Protein AF-A0A3D5BTL9-F1 (afdb_monomer)

Structure (mmCIF, N/CA/C/O backbone):
data_AF-A0A3D5BTL9-F1
#
_entry.id   AF-A0A3D5BTL9-F1
#
loop_
_atom_site.group_PDB
_atom_site.id
_atom_site.type_symbol
_atom_site.label_atom_id
_atom_site.label_alt_id
_atom_site.label_comp_id
_atom_site.label_asym_id
_atom_site.label_entity_id
_atom_site.label_seq_id
_atom_site.pdbx_PDB_ins_code
_atom_site.Cartn_x
_atom_site.Cartn_y
_atom_site.Cartn_z
_atom_site.occupancy
_atom_site.B_iso_or_equiv
_atom_site.auth_seq_id
_atom_site.auth_comp_id
_atom_site.auth_asym_id
_atom_site.auth_atom_id
_atom_site.pdbx_PDB_model_num
ATOM 1 N N . MET A 1 1 ? 41.699 -13.906 -38.057 1.00 59.41 1 MET A N 1
ATOM 2 C CA . MET A 1 1 ? 40.336 -14.009 -37.482 1.00 59.41 1 MET A CA 1
ATOM 3 C C . MET A 1 1 ? 39.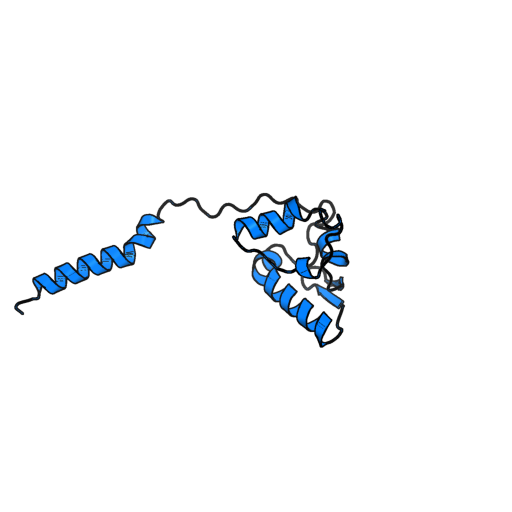320 -13.905 -38.616 1.00 59.41 1 MET A C 1
ATOM 5 O O . MET A 1 1 ? 39.001 -12.797 -39.023 1.00 59.41 1 MET A O 1
ATOM 9 N N . TYR A 1 2 ? 38.887 -15.038 -39.177 1.00 62.41 2 TYR A N 1
ATOM 10 C CA . TYR A 1 2 ? 38.127 -15.103 -40.439 1.00 62.41 2 TYR A CA 1
ATOM 11 C C . TYR A 1 2 ? 36.646 -14.688 -40.296 1.00 62.41 2 TYR A C 1
ATOM 13 O O . TYR A 1 2 ? 36.051 -14.196 -41.247 1.00 62.41 2 TYR A O 1
ATOM 21 N N . ASP A 1 3 ? 36.083 -14.748 -39.085 1.00 77.88 3 ASP A N 1
ATOM 22 C CA . ASP A 1 3 ? 34.679 -14.382 -38.829 1.00 77.88 3 ASP A CA 1
ATOM 23 C C . ASP A 1 3 ? 34.507 -13.111 -37.990 1.00 77.88 3 ASP A C 1
ATOM 25 O O . ASP A 1 3 ? 33.402 -12.805 -37.547 1.00 77.88 3 ASP A O 1
ATOM 29 N N . LYS A 1 4 ? 35.579 -12.326 -37.799 1.00 82.94 4 LYS A N 1
ATOM 30 C CA . LYS A 1 4 ? 35.546 -11.086 -37.001 1.00 82.94 4 LYS A CA 1
ATOM 31 C C . LYS A 1 4 ? 34.402 -10.163 -37.429 1.00 82.94 4 LYS A C 1
ATOM 33 O O . LYS A 1 4 ? 33.703 -9.638 -36.573 1.00 82.94 4 LYS A O 1
ATOM 38 N N . ASN A 1 5 ? 34.183 -10.021 -38.736 1.00 83.62 5 ASN A N 1
ATOM 39 C CA . ASN A 1 5 ? 33.129 -9.166 -39.281 1.00 83.62 5 ASN A CA 1
ATOM 40 C C . ASN A 1 5 ? 31.727 -9.733 -39.012 1.00 83.62 5 ASN A C 1
ATOM 42 O O . ASN A 1 5 ? 30.848 -8.981 -38.616 1.00 83.62 5 ASN A O 1
ATOM 46 N N . LYS A 1 6 ? 31.528 -11.054 -39.136 1.00 87.44 6 LYS A N 1
ATOM 47 C CA . LYS A 1 6 ? 30.239 -11.704 -38.835 1.00 87.44 6 LYS A CA 1
ATOM 48 C C . LYS A 1 6 ? 29.890 -11.603 -37.349 1.00 87.44 6 LYS A C 1
ATOM 50 O O . LYS A 1 6 ? 28.746 -11.325 -37.005 1.00 87.44 6 LYS A O 1
ATOM 55 N N . ILE A 1 7 ? 30.890 -11.778 -36.483 1.00 88.69 7 ILE A N 1
ATOM 56 C CA . ILE A 1 7 ? 30.744 -11.630 -35.031 1.00 88.69 7 ILE A CA 1
ATOM 57 C C . ILE A 1 7 ? 30.388 -10.181 -34.686 1.00 88.69 7 ILE A C 1
ATOM 59 O O . ILE A 1 7 ? 29.453 -9.955 -33.925 1.00 88.69 7 ILE A O 1
ATOM 63 N N . LEU A 1 8 ? 31.077 -9.199 -35.281 1.00 91.94 8 LEU A N 1
ATOM 64 C CA . LEU A 1 8 ? 30.790 -7.781 -35.045 1.00 91.94 8 LEU A CA 1
ATOM 65 C C . LEU A 1 8 ? 29.362 -7.408 -35.468 1.00 91.94 8 LEU A C 1
ATOM 67 O O . LEU A 1 8 ? 28.662 -6.724 -34.727 1.00 91.94 8 LEU A O 1
ATOM 71 N N . THR A 1 9 ? 28.918 -7.881 -36.637 1.00 92.00 9 THR A N 1
ATOM 72 C CA . THR A 1 9 ? 27.561 -7.631 -37.136 1.00 92.00 9 THR A CA 1
ATOM 73 C C . THR A 1 9 ? 26.507 -8.267 -36.233 1.00 92.00 9 THR A C 1
ATOM 75 O O . THR A 1 9 ? 25.548 -7.596 -35.860 1.00 92.00 9 THR A O 1
ATOM 78 N N . GLY A 1 10 ? 26.693 -9.527 -35.827 1.00 93.19 10 GLY A N 1
ATOM 79 C CA . GLY A 1 10 ? 25.770 -10.201 -34.910 1.00 93.19 10 GLY A CA 1
ATOM 80 C C . GLY A 1 10 ? 25.682 -9.509 -33.549 1.00 93.19 10 GLY A C 1
ATOM 81 O O . GLY A 1 10 ? 24.588 -9.330 -33.018 1.00 93.19 10 GLY A O 1
ATOM 82 N N . LEU A 1 11 ? 26.817 -9.048 -33.017 1.00 94.56 11 LEU A N 1
ATOM 83 C CA . LEU A 1 11 ? 26.873 -8.334 -31.744 1.00 94.56 11 LEU A CA 1
ATOM 84 C C . LEU A 1 11 ? 26.161 -6.976 -31.817 1.00 94.56 11 LEU A C 1
ATOM 86 O O . LEU A 1 11 ? 25.413 -6.628 -30.908 1.00 94.56 11 LEU A O 1
ATOM 90 N N . ALA A 1 12 ? 26.337 -6.236 -32.914 1.00 94.81 12 ALA A N 1
ATOM 91 C CA . ALA A 1 12 ? 25.630 -4.977 -33.134 1.00 94.81 12 ALA A CA 1
ATOM 92 C C . ALA A 1 12 ? 24.106 -5.185 -33.185 1.00 94.81 12 ALA A C 1
ATOM 94 O O . ALA A 1 12 ? 23.365 -4.472 -32.512 1.00 94.81 12 ALA A O 1
ATOM 95 N N . VAL A 1 13 ? 23.640 -6.202 -33.919 1.00 95.31 13 VAL A N 1
ATOM 96 C CA . VAL A 1 13 ? 22.212 -6.554 -33.992 1.00 95.31 13 VAL A CA 1
ATOM 97 C C . VAL A 1 13 ? 21.677 -6.945 -32.613 1.00 95.31 13 VAL A C 1
ATOM 99 O O . VAL A 1 13 ? 20.635 -6.444 -32.199 1.00 95.31 13 VAL A O 1
ATOM 102 N N . PHE A 1 14 ? 22.405 -7.781 -31.871 1.00 94.81 14 PHE A N 1
ATOM 103 C CA . PHE A 1 14 ? 22.020 -8.194 -30.523 1.00 94.81 14 PHE A CA 1
ATOM 104 C C . PHE A 1 14 ? 21.868 -7.002 -29.570 1.00 94.81 14 PHE A C 1
ATOM 106 O O . PHE A 1 14 ? 20.852 -6.895 -28.889 1.00 94.81 14 PHE A O 1
ATOM 113 N N . VAL A 1 15 ? 22.831 -6.073 -29.555 1.00 95.69 15 VAL A N 1
ATOM 114 C CA . VAL A 1 15 ? 22.770 -4.875 -28.702 1.00 95.69 15 VAL A CA 1
ATOM 115 C C . VAL A 1 15 ? 21.580 -3.993 -29.074 1.00 95.69 15 VAL A C 1
ATOM 117 O O . VAL A 1 15 ? 20.876 -3.514 -28.186 1.00 95.69 15 VAL A O 1
ATOM 120 N N . VAL A 1 16 ? 21.307 -3.805 -30.368 1.00 94.19 16 VAL A N 1
ATOM 121 C CA . VAL A 1 16 ? 20.146 -3.026 -30.82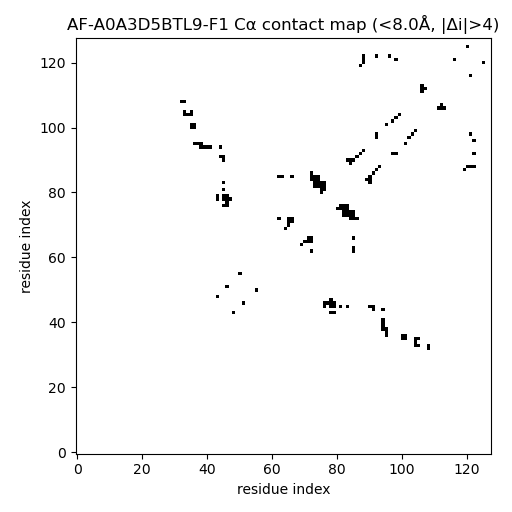1 1.00 94.19 16 VAL A CA 1
ATOM 122 C C . VAL A 1 16 ? 18.842 -3.676 -30.359 1.00 94.19 16 VAL A C 1
ATOM 124 O O . VAL A 1 16 ? 18.011 -2.994 -29.772 1.00 94.19 16 VAL A O 1
ATOM 127 N N . PHE A 1 17 ? 18.671 -4.987 -30.540 1.00 94.25 17 PHE A N 1
ATOM 128 C CA . PHE A 1 17 ? 17.458 -5.685 -30.097 1.00 94.25 17 PHE A CA 1
ATOM 129 C C . PHE A 1 17 ? 17.302 -5.701 -28.575 1.00 94.25 17 PHE A C 1
ATOM 131 O O . PHE A 1 17 ? 16.205 -5.480 -28.069 1.00 94.25 17 PHE A O 1
ATOM 138 N N . MET A 1 18 ? 18.389 -5.929 -27.839 1.00 94.62 18 MET A N 1
ATOM 139 C CA . MET A 1 18 ? 18.368 -5.966 -26.378 1.00 94.62 18 MET A CA 1
ATOM 140 C C . MET A 1 18 ? 18.078 -4.587 -25.779 1.00 94.62 18 MET A C 1
ATOM 142 O O . MET A 1 18 ? 17.403 -4.485 -24.756 1.00 94.62 18 MET A O 1
ATOM 146 N N . THR A 1 19 ? 18.566 -3.520 -26.416 1.00 91.88 19 THR A N 1
ATOM 147 C CA . THR A 1 19 ? 18.298 -2.155 -25.957 1.00 91.88 19 THR A CA 1
ATOM 148 C C . THR A 1 19 ? 16.971 -1.612 -26.482 1.00 91.88 19 THR A C 1
ATOM 150 O O . THR A 1 19 ? 16.399 -0.756 -25.818 1.00 91.88 19 THR A O 1
ATOM 153 N N . TYR A 1 20 ? 16.416 -2.137 -27.582 1.00 91.50 20 TYR A N 1
ATOM 154 C CA . TYR A 1 20 ? 15.184 -1.654 -28.224 1.00 91.50 20 TYR A CA 1
ATOM 155 C C . TYR A 1 20 ? 14.027 -1.322 -27.263 1.00 91.50 20 TYR A C 1
ATOM 157 O O . TYR A 1 20 ? 13.462 -0.240 -27.422 1.00 91.50 20 TYR A O 1
ATOM 165 N N . PRO A 1 21 ? 13.691 -2.139 -26.238 1.00 86.00 21 PRO A N 1
ATOM 166 C CA . PRO A 1 21 ? 12.619 -1.803 -25.298 1.00 86.00 21 PRO A CA 1
ATOM 167 C C . PRO A 1 21 ? 12.842 -0.475 -24.567 1.00 86.00 21 PRO A C 1
ATOM 169 O O . PRO A 1 21 ? 11.886 0.255 -24.328 1.00 86.00 21 PRO A O 1
ATOM 172 N N . PHE A 1 22 ? 14.094 -0.131 -24.252 1.00 85.56 22 PHE A N 1
ATOM 173 C CA . PHE A 1 22 ? 14.436 1.134 -23.605 1.00 85.56 22 PHE A CA 1
ATOM 174 C C . PHE A 1 22 ? 14.236 2.312 -24.556 1.00 85.56 22 PHE A C 1
ATOM 176 O O . PHE A 1 22 ? 13.655 3.308 -24.153 1.00 85.56 22 PHE A O 1
ATOM 183 N N . TRP A 1 23 ? 14.644 2.185 -25.823 1.00 85.25 23 TRP A N 1
ATOM 184 C CA . TRP A 1 23 ? 14.471 3.243 -26.828 1.00 85.25 23 TRP A CA 1
ATOM 185 C C . TRP A 1 23 ? 13.007 3.414 -27.232 1.00 85.25 23 TRP A C 1
ATOM 187 O O . TRP A 1 23 ? 12.555 4.533 -27.439 1.00 85.25 23 TRP A O 1
ATOM 197 N N . ASN A 1 24 ? 12.257 2.313 -27.305 1.00 82.19 24 ASN A N 1
ATOM 198 C CA . ASN A 1 24 ? 10.831 2.315 -27.616 1.00 82.19 24 ASN A CA 1
ATOM 199 C C . ASN A 1 24 ? 9.997 2.987 -26.509 1.00 82.19 24 ASN A C 1
ATOM 201 O O . ASN A 1 24 ? 8.981 3.606 -26.806 1.00 82.19 24 ASN A O 1
ATOM 205 N N . ASN A 1 25 ? 10.452 2.920 -25.252 1.00 76.56 25 ASN A N 1
ATOM 206 C CA . ASN A 1 25 ? 9.812 3.597 -24.120 1.00 76.56 25 ASN A CA 1
ATOM 207 C C . ASN A 1 25 ? 10.278 5.052 -23.907 1.00 76.56 25 ASN A C 1
ATOM 209 O O . ASN A 1 25 ? 9.694 5.760 -23.088 1.00 76.56 25 ASN A O 1
ATOM 213 N N . ILE A 1 26 ? 11.310 5.541 -24.610 1.00 77.94 26 ILE A N 1
ATOM 214 C CA . ILE A 1 26 ? 11.714 6.954 -24.511 1.00 77.94 26 ILE A CA 1
ATOM 215 C C . ILE A 1 26 ? 10.585 7.818 -25.089 1.00 77.94 26 ILE A C 1
ATOM 217 O O . ILE A 1 26 ? 10.348 7.834 -26.293 1.00 77.94 26 ILE A O 1
ATOM 221 N N . GLY A 1 27 ? 9.881 8.539 -24.214 1.00 68.75 27 GLY A N 1
ATOM 222 C CA . GLY A 1 27 ? 8.736 9.382 -24.575 1.00 68.75 27 GLY A CA 1
ATOM 223 C C . GLY A 1 27 ? 7.364 8.752 -24.318 1.00 68.75 27 GLY A C 1
ATOM 224 O O . GLY A 1 27 ? 6.353 9.397 -24.591 1.00 68.75 27 GLY A O 1
ATOM 225 N N . SER A 1 28 ? 7.297 7.537 -23.756 1.00 74.25 28 SER A N 1
ATOM 226 C CA . SER A 1 28 ? 6.042 6.998 -23.226 1.00 74.25 28 SER A CA 1
ATOM 227 C C . SER A 1 28 ? 5.476 7.935 -22.159 1.00 74.25 28 SER A C 1
ATOM 229 O O . SER A 1 28 ? 6.237 8.494 -21.362 1.00 74.25 28 SER A O 1
ATOM 231 N N . ALA A 1 29 ? 4.151 8.079 -22.107 1.00 72.56 29 ALA A N 1
ATOM 232 C CA . ALA A 1 29 ? 3.508 8.852 -21.055 1.00 72.56 29 ALA A CA 1
ATOM 233 C C . ALA A 1 29 ? 3.965 8.344 -19.679 1.00 72.56 29 ALA A C 1
ATOM 235 O O . ALA A 1 29 ? 3.903 7.146 -19.395 1.00 72.56 29 ALA A O 1
ATOM 236 N N . ALA A 1 30 ? 4.440 9.261 -18.832 1.00 73.00 30 ALA A N 1
ATOM 237 C CA . ALA A 1 30 ? 4.738 8.937 -17.447 1.00 73.00 30 ALA A CA 1
ATOM 238 C C . ALA A 1 30 ? 3.487 8.346 -16.784 1.00 73.00 30 ALA A C 1
ATOM 240 O O . ALA A 1 30 ? 2.363 8.711 -17.134 1.00 73.00 30 ALA A O 1
ATOM 241 N N . TYR A 1 31 ? 3.687 7.451 -15.816 1.00 74.31 31 TYR A N 1
ATOM 242 C CA . TYR A 1 31 ? 2.588 6.868 -15.055 1.00 74.31 31 TYR A CA 1
ATOM 243 C C . TYR A 1 31 ? 1.657 7.966 -14.520 1.00 74.31 31 TYR A C 1
ATOM 245 O O . TYR A 1 31 ? 2.054 8.799 -13.697 1.00 74.31 31 TYR A O 1
ATOM 253 N N . VAL A 1 32 ? 0.413 7.962 -14.997 1.00 77.75 32 VAL A N 1
ATOM 254 C CA . VAL A 1 32 ? -0.620 8.887 -14.540 1.00 77.75 32 VAL A CA 1
ATOM 255 C C . VAL A 1 32 ? -1.280 8.268 -13.322 1.00 77.75 32 VAL A C 1
ATOM 257 O O . VAL A 1 32 ? -1.854 7.182 -13.389 1.00 77.75 32 VAL A O 1
ATOM 260 N N . ARG A 1 33 ? -1.188 8.958 -12.184 1.00 81.25 33 ARG A N 1
ATOM 261 C CA . ARG A 1 33 ? -1.873 8.511 -10.970 1.00 81.25 33 ARG A CA 1
ATOM 262 C C . ARG A 1 33 ? -3.386 8.569 -11.185 1.00 81.25 33 ARG A C 1
ATOM 264 O O . ARG A 1 33 ? -3.860 9.559 -11.744 1.00 81.25 33 ARG A O 1
ATOM 271 N N . PRO A 1 34 ? -4.141 7.576 -10.689 1.00 84.12 34 PRO A N 1
ATOM 272 C CA . PRO A 1 34 ? -5.587 7.642 -10.754 1.00 84.12 34 PRO A CA 1
ATOM 273 C C . PRO A 1 34 ? -6.093 8.808 -9.911 1.00 84.12 34 PRO A C 1
ATOM 275 O O . PRO A 1 34 ? -5.610 9.057 -8.800 1.00 84.12 34 PRO A O 1
ATOM 278 N N . GLU A 1 35 ? -7.099 9.502 -10.430 1.00 83.88 35 GLU A N 1
ATOM 279 C CA . GLU A 1 35 ? -7.851 10.476 -9.655 1.00 83.88 35 GLU A CA 1
ATOM 280 C C . GLU A 1 35 ? -8.851 9.733 -8.760 1.00 83.88 35 GLU A C 1
ATOM 282 O O . GLU A 1 35 ? -9.868 9.192 -9.209 1.00 83.88 35 GLU A O 1
ATOM 287 N N . ILE A 1 36 ? -8.501 9.657 -7.478 1.00 85.12 36 ILE A N 1
ATOM 288 C CA . ILE A 1 36 ? -9.261 8.957 -6.442 1.00 85.12 36 ILE A CA 1
ATOM 289 C C . ILE A 1 36 ? -10.030 9.946 -5.573 1.00 85.12 36 ILE A C 1
ATOM 291 O O . ILE A 1 36 ? -9.553 11.051 -5.296 1.00 85.12 36 ILE A O 1
ATOM 295 N N . GLU A 1 37 ? -11.207 9.530 -5.107 1.00 83.94 37 GLU A N 1
ATOM 296 C CA . GLU A 1 37 ? -11.966 10.316 -4.137 1.00 83.94 37 GLU A CA 1
ATOM 297 C C . GLU A 1 37 ? -11.176 10.401 -2.825 1.00 83.94 37 GLU A C 1
ATOM 299 O O . GLU A 1 37 ? -10.831 9.388 -2.207 1.00 83.94 37 GLU A O 1
ATOM 304 N N . LYS A 1 38 ? -10.839 11.628 -2.419 1.00 81.75 38 LYS A N 1
ATOM 305 C CA . LYS A 1 38 ? -10.126 11.865 -1.166 1.00 81.75 38 LYS A CA 1
ATOM 306 C C . LYS A 1 38 ? -11.102 11.756 0.009 1.00 81.75 38 LYS A C 1
ATOM 308 O O . LYS A 1 38 ? -12.232 12.232 -0.105 1.00 81.75 38 LYS A O 1
ATOM 313 N N . PRO A 1 39 ? -10.669 11.194 1.148 1.00 80.62 39 PRO A N 1
ATOM 314 C CA . PRO A 1 39 ? -11.481 11.178 2.356 1.00 80.62 39 PRO A CA 1
ATOM 315 C C . PRO A 1 39 ? -11.866 12.604 2.766 1.00 80.62 39 PRO A C 1
ATOM 317 O O . PRO A 1 39 ? -11.024 13.500 2.812 1.00 80.6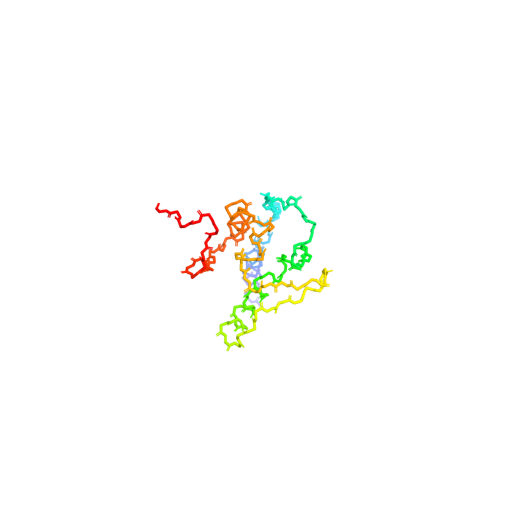2 39 PRO A O 1
ATOM 320 N N . LYS A 1 40 ? -13.147 12.813 3.088 1.00 77.00 40 LYS A N 1
ATOM 321 C CA . LYS A 1 40 ? -13.683 14.131 3.476 1.00 77.00 40 LYS A CA 1
ATOM 322 C C . LYS A 1 40 ? -13.225 14.570 4.870 1.00 77.00 40 LYS A C 1
ATOM 324 O O . LYS A 1 40 ? -13.145 15.762 5.145 1.00 77.00 40 LYS A O 1
ATOM 329 N N . ASN A 1 41 ? -12.913 13.599 5.730 1.00 73.19 41 ASN A N 1
ATOM 330 C CA . ASN A 1 41 ? -12.834 13.800 7.178 1.00 73.19 41 ASN A CA 1
ATOM 331 C C . ASN A 1 41 ? -11.430 13.591 7.765 1.00 73.19 41 ASN A C 1
ATOM 333 O O . ASN A 1 41 ? -11.254 13.764 8.967 1.00 73.19 41 ASN A O 1
ATOM 337 N N . SER A 1 42 ? -10.434 13.198 6.964 1.00 71.06 42 SER A N 1
ATOM 338 C CA . SER A 1 42 ? -9.073 12.998 7.470 1.00 71.06 42 SER A CA 1
ATOM 339 C C . SER A 1 42 ? -8.008 13.201 6.396 1.00 71.06 42 SER A C 1
ATOM 341 O O . SER A 1 42 ? -8.217 12.858 5.235 1.00 71.06 42 SER A O 1
ATOM 343 N N . LYS A 1 43 ? -6.847 13.730 6.801 1.00 72.69 43 LYS A N 1
ATOM 344 C CA . LYS A 1 43 ? -5.629 13.774 5.973 1.00 72.69 43 LYS A CA 1
ATOM 345 C C . LYS A 1 43 ? -4.858 12.451 6.009 1.00 72.69 43 LYS A C 1
ATOM 347 O O . LYS A 1 43 ? -4.221 12.101 5.022 1.00 72.69 43 LYS A O 1
ATOM 352 N N . GLU A 1 44 ? -4.957 11.720 7.117 1.00 79.44 44 GLU A N 1
ATOM 353 C CA . GLU A 1 44 ? -4.267 10.454 7.372 1.00 79.44 44 GLU A CA 1
ATOM 354 C C . GLU A 1 44 ? -5.274 9.480 7.991 1.00 79.44 44 GLU A C 1
ATOM 356 O O . GLU A 1 44 ? -5.821 9.745 9.061 1.00 79.44 44 GLU A O 1
ATOM 361 N N . CYS A 1 45 ? -5.598 8.391 7.290 1.00 86.69 45 CYS A N 1
ATOM 362 C CA . CYS A 1 45 ? -6.588 7.433 7.788 1.00 86.69 45 CYS A CA 1
ATOM 363 C C . CYS A 1 45 ? -5.936 6.406 8.723 1.00 86.69 45 CYS A C 1
ATOM 365 O O . CYS A 1 45 ? -6.125 6.489 9.928 1.00 86.69 45 CYS A O 1
ATOM 367 N N . VAL A 1 46 ? -5.153 5.468 8.177 1.00 92.56 46 VAL A N 1
ATOM 368 C CA . VAL A 1 46 ? -4.453 4.424 8.956 1.00 92.56 46 VAL A CA 1
ATOM 369 C C . VAL A 1 46 ? -2.963 4.729 9.043 1.00 92.56 46 VAL A C 1
ATOM 371 O O . VAL A 1 46 ? -2.400 4.741 10.126 1.00 92.56 46 VAL A O 1
ATOM 374 N N . GLU A 1 47 ? -2.339 5.021 7.908 1.00 93.94 47 GLU A N 1
ATOM 375 C CA . GLU A 1 47 ? -0.931 5.396 7.793 1.00 93.94 47 GLU A CA 1
ATOM 376 C C . GLU A 1 47 ? -0.778 6.535 6.778 1.00 93.94 47 GLU A C 1
ATOM 378 O O . GLU A 1 47 ? -1.757 6.957 6.144 1.00 93.94 47 GLU A O 1
ATOM 383 N N . SER A 1 48 ? 0.452 7.026 6.610 1.00 93.00 48 SER A N 1
ATOM 384 C CA . SER A 1 48 ? 0.765 8.044 5.608 1.00 93.00 48 SER A CA 1
ATOM 385 C C . SER A 1 48 ? 0.445 7.571 4.188 1.00 93.00 48 SER A C 1
ATOM 387 O O . SER A 1 48 ? 0.422 6.378 3.870 1.00 93.00 48 SER A O 1
ATOM 389 N N . VAL A 1 49 ? 0.215 8.526 3.290 1.00 89.62 49 VAL A N 1
ATOM 390 C CA . VAL A 1 49 ? -0.088 8.231 1.884 1.00 89.62 49 VAL A CA 1
ATOM 391 C C . VAL A 1 49 ? 1.092 7.525 1.204 1.00 89.62 49 VAL A C 1
ATOM 393 O O . VAL A 1 49 ? 0.894 6.681 0.331 1.00 89.62 49 VAL A O 1
ATOM 396 N N . GLU A 1 50 ? 2.316 7.863 1.593 1.00 91.81 50 GLU A N 1
ATOM 397 C CA . GLU A 1 50 ? 3.553 7.248 1.120 1.00 91.81 50 GLU A CA 1
ATOM 398 C C . GLU A 1 50 ? 3.610 5.776 1.533 1.00 91.81 50 GLU A C 1
ATOM 400 O O . GLU A 1 50 ? 3.818 4.913 0.678 1.00 91.81 50 GLU A O 1
ATOM 405 N N . PHE A 1 51 ? 3.329 5.481 2.806 1.00 94.44 51 PHE A N 1
ATOM 406 C CA . PHE A 1 51 ? 3.280 4.113 3.315 1.00 94.44 51 PHE A CA 1
ATOM 407 C C . PHE A 1 51 ? 2.182 3.300 2.627 1.00 94.44 51 PHE A C 1
ATOM 409 O O . PHE A 1 51 ? 2.441 2.212 2.123 1.00 94.44 51 PHE A O 1
ATOM 416 N N . MET A 1 52 ? 0.972 3.852 2.503 1.00 92.19 52 MET A N 1
ATOM 417 C CA . MET A 1 52 ? -0.142 3.164 1.841 1.00 92.19 52 MET A CA 1
ATOM 418 C C . MET A 1 52 ? 0.114 2.887 0.354 1.00 92.19 52 MET A C 1
ATOM 420 O O . MET A 1 52 ? -0.539 2.033 -0.228 1.00 92.19 52 MET A O 1
ATOM 424 N N . ARG A 1 53 ? 1.042 3.582 -0.304 1.00 90.38 53 ARG A N 1
ATOM 425 C CA . ARG A 1 53 ? 1.407 3.273 -1.697 1.00 90.38 53 ARG A CA 1
ATOM 426 C C . ARG A 1 53 ? 2.484 2.202 -1.799 1.00 90.38 53 ARG A C 1
ATOM 428 O O . ARG A 1 53 ? 2.455 1.432 -2.752 1.00 90.38 53 ARG A O 1
ATOM 435 N N . ALA A 1 54 ? 3.420 2.182 -0.856 1.00 93.19 54 ALA A N 1
ATOM 436 C CA . ALA A 1 54 ? 4.532 1.240 -0.854 1.00 93.19 54 ALA A CA 1
ATOM 437 C C . ALA A 1 54 ? 4.146 -0.115 -0.239 1.00 93.19 54 ALA A C 1
ATOM 439 O O . ALA A 1 54 ? 4.431 -1.157 -0.816 1.00 93.19 54 ALA A O 1
ATOM 440 N N . GLU A 1 55 ? 3.441 -0.093 0.893 1.00 96.25 55 GLU A N 1
ATOM 441 C CA . GLU A 1 55 ? 3.318 -1.241 1.801 1.00 96.25 55 GLU A CA 1
ATOM 442 C C . GLU A 1 55 ? 1.873 -1.704 2.028 1.00 96.25 55 GLU A C 1
ATOM 444 O O . GLU A 1 55 ? 1.637 -2.650 2.777 1.00 96.25 55 GLU A O 1
ATOM 449 N N . HIS A 1 56 ? 0.883 -1.077 1.379 1.00 94.00 56 HIS A N 1
ATOM 450 C CA . HIS A 1 56 ? -0.541 -1.371 1.599 1.00 94.00 56 HIS A CA 1
ATOM 451 C C . HIS A 1 56 ? -0.865 -2.868 1.589 1.00 94.00 56 HIS A C 1
ATOM 453 O O . HIS A 1 56 ? -1.524 -3.358 2.505 1.00 94.00 56 HIS A O 1
ATOM 459 N N . MET A 1 57 ? -0.406 -3.598 0.571 1.00 93.81 57 MET A N 1
ATOM 460 C CA . MET A 1 57 ? -0.743 -5.014 0.442 1.00 93.81 57 MET A CA 1
ATOM 461 C C . MET A 1 57 ? 0.079 -5.894 1.388 1.00 93.81 57 MET A C 1
ATOM 463 O O . MET A 1 57 ? -0.431 -6.899 1.876 1.00 93.81 57 MET A O 1
ATOM 467 N N . ALA A 1 58 ? 1.324 -5.514 1.688 1.00 96.19 58 ALA A N 1
ATOM 468 C CA . ALA A 1 58 ? 2.140 -6.211 2.678 1.00 96.19 58 ALA A CA 1
ATOM 469 C C . ALA A 1 58 ? 1.472 -6.145 4.060 1.00 96.19 58 ALA A C 1
ATOM 471 O O . ALA A 1 58 ? 1.221 -7.184 4.669 1.00 96.19 58 ALA A O 1
ATOM 472 N N . MET A 1 59 ? 1.056 -4.944 4.473 1.00 96.44 59 MET A N 1
ATOM 473 C CA . MET A 1 59 ? 0.302 -4.725 5.707 1.00 96.44 59 MET A CA 1
ATOM 474 C C . MET A 1 59 ? -1.013 -5.517 5.728 1.00 96.44 59 MET A C 1
ATOM 476 O O . MET A 1 59 ? -1.340 -6.134 6.736 1.00 96.44 59 MET A O 1
ATOM 480 N N . LEU A 1 60 ? -1.783 -5.534 4.631 1.00 95.44 60 LEU A N 1
ATOM 481 C CA . LEU A 1 60 ? -3.046 -6.284 4.593 1.00 95.44 60 LEU A CA 1
ATOM 482 C C . LEU A 1 60 ? -2.855 -7.806 4.644 1.00 95.44 60 LEU A C 1
ATOM 484 O O . LEU A 1 60 ? -3.701 -8.495 5.212 1.00 95.44 60 LEU A O 1
ATOM 488 N N . ASN A 1 61 ? -1.773 -8.335 4.070 1.00 95.12 61 ASN A N 1
ATOM 489 C CA . ASN A 1 61 ? -1.443 -9.756 4.183 1.00 95.12 61 ASN A CA 1
ATOM 490 C C . ASN A 1 61 ? -1.087 -10.130 5.625 1.00 95.12 61 ASN A C 1
ATOM 492 O O . ASN A 1 61 ? -1.580 -11.139 6.122 1.00 95.12 61 ASN A O 1
ATOM 496 N N . GLU A 1 62 ? -0.293 -9.294 6.296 1.00 96.50 62 GLU A N 1
ATOM 497 C CA . GLU A 1 62 ? 0.028 -9.458 7.716 1.00 96.50 62 GLU A CA 1
ATOM 498 C C . GLU A 1 62 ? -1.247 -9.414 8.564 1.00 96.50 62 GLU A C 1
ATOM 500 O O . GLU A 1 62 ? -1.534 -10.366 9.284 1.00 96.50 62 GLU A O 1
ATOM 505 N N . TRP A 1 63 ? -2.097 -8.399 8.368 1.00 96.44 63 TRP A N 1
ATOM 506 C CA . TRP A 1 63 ? -3.374 -8.296 9.079 1.00 96.44 63 TRP A CA 1
ATOM 507 C C . TRP A 1 63 ? -4.262 -9.519 8.872 1.00 96.44 63 TRP A C 1
ATOM 509 O O . TRP A 1 63 ? -4.914 -9.970 9.811 1.00 96.44 63 TRP A O 1
ATOM 519 N N . ARG A 1 64 ? -4.325 -10.047 7.644 1.00 94.94 64 ARG A N 1
ATOM 520 C CA . ARG A 1 64 ? -5.098 -11.254 7.341 1.00 94.94 64 ARG A CA 1
ATOM 521 C C . ARG A 1 64 ? -4.576 -12.436 8.148 1.00 94.94 64 ARG A C 1
ATOM 523 O O . ARG A 1 64 ? -5.376 -13.143 8.756 1.00 94.94 64 ARG A O 1
ATOM 530 N N . ASP A 1 65 ? -3.268 -12.660 8.125 1.00 96.06 65 ASP A N 1
ATOM 531 C CA . ASP A 1 65 ? -2.660 -13.803 8.795 1.00 96.06 65 ASP A CA 1
ATOM 532 C C . ASP A 1 65 ? -2.818 -13.688 10.316 1.00 96.06 65 ASP A C 1
ATOM 534 O O . ASP A 1 65 ? -3.291 -14.635 10.936 1.00 96.06 65 ASP A O 1
ATOM 538 N N . GLU A 1 66 ? -2.576 -12.516 10.896 1.00 97.50 66 GLU A N 1
ATOM 539 C CA . GLU A 1 66 ? -2.755 -12.258 12.329 1.00 97.50 66 GLU A CA 1
ATOM 540 C C . GLU A 1 66 ? -4.214 -12.422 12.788 1.00 97.50 66 GLU A C 1
ATOM 542 O O . GLU A 1 66 ? -4.481 -12.985 13.849 1.00 97.50 66 GLU A O 1
ATOM 547 N N . VAL A 1 67 ? -5.187 -11.960 11.992 1.00 96.00 67 VAL A N 1
ATOM 548 C CA . VAL A 1 67 ? -6.614 -12.103 12.322 1.00 96.00 67 VAL A CA 1
ATOM 549 C C . VAL A 1 67 ? -7.062 -13.559 12.220 1.00 96.00 67 VAL A C 1
ATOM 551 O O . VAL A 1 67 ? -7.785 -14.039 13.090 1.00 96.00 67 VAL A O 1
ATOM 554 N N . VAL A 1 68 ? -6.674 -14.260 11.150 1.00 94.31 68 VAL A N 1
ATOM 555 C CA . VAL A 1 68 ? -7.161 -15.618 10.861 1.00 94.31 68 VAL A CA 1
ATOM 556 C C . VAL A 1 68 ? -6.431 -16.677 11.684 1.00 94.31 68 VAL A C 1
ATOM 558 O O . VAL A 1 68 ? -7.051 -17.661 12.083 1.00 94.31 68 VAL A O 1
ATOM 561 N N . ARG A 1 69 ? -5.124 -16.513 11.912 1.00 97.00 69 ARG A N 1
ATOM 562 C CA . ARG A 1 69 ? -4.280 -17.518 12.575 1.00 97.00 69 ARG A CA 1
ATOM 563 C C . ARG A 1 69 ? -4.111 -17.246 14.061 1.00 97.00 69 ARG A C 1
ATOM 565 O O . ARG A 1 69 ? -4.191 -18.185 14.846 1.00 97.00 69 ARG A O 1
ATO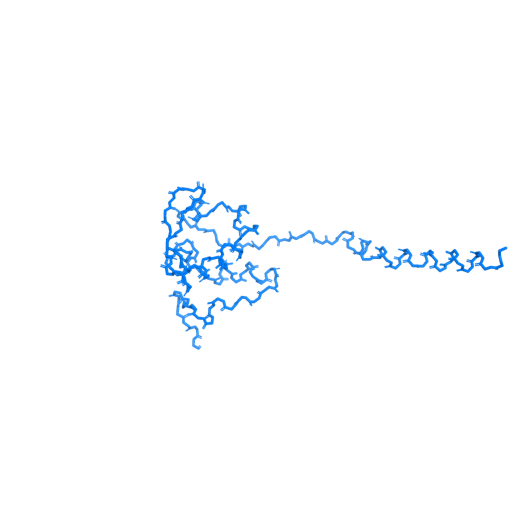M 572 N N . ASP A 1 70 ? -3.926 -15.981 14.427 1.00 97.38 70 ASP A N 1
ATOM 573 C CA . ASP A 1 70 ? -3.508 -15.607 15.781 1.00 97.38 70 ASP A CA 1
ATOM 574 C C . ASP A 1 70 ? -4.629 -14.931 16.589 1.00 97.38 70 ASP A C 1
ATOM 576 O O . ASP A 1 70 ? -4.497 -14.734 17.796 1.00 97.38 70 ASP A O 1
ATOM 580 N N . GLY A 1 71 ? -5.751 -14.583 15.948 1.00 96.94 71 GLY A N 1
ATOM 581 C CA . GLY A 1 71 ? -6.882 -13.907 16.590 1.00 96.94 71 GLY A CA 1
ATOM 582 C C . GLY A 1 71 ? -6.571 -12.473 17.031 1.00 96.94 71 GLY A C 1
ATOM 583 O O . GLY A 1 71 ? -7.250 -11.926 17.902 1.00 96.94 71 GLY A O 1
ATOM 584 N N . VAL A 1 72 ? -5.541 -11.846 16.458 1.00 97.56 72 VAL A N 1
ATOM 585 C CA . VAL A 1 72 ? -5.149 -10.474 16.796 1.00 97.56 72 VAL A CA 1
ATOM 586 C C . VAL A 1 72 ? -5.923 -9.506 15.911 1.00 97.56 72 VAL A C 1
ATOM 588 O O . VAL A 1 72 ? -5.739 -9.475 14.698 1.00 97.56 72 VAL A O 1
ATOM 591 N N . HIS A 1 73 ? -6.768 -8.672 16.517 1.00 96.19 73 HIS A N 1
ATOM 592 C CA . HIS A 1 73 ? -7.674 -7.778 15.786 1.00 96.19 73 HIS A CA 1
ATOM 593 C C . HIS A 1 73 ? -7.292 -6.294 15.835 1.00 96.19 73 HIS A C 1
ATOM 595 O O . HIS A 1 73 ? -7.920 -5.489 15.150 1.00 96.19 73 HIS A O 1
ATOM 601 N N . GLU A 1 74 ? -6.281 -5.917 16.614 1.00 97.19 74 GLU A N 1
ATOM 602 C CA . GLU A 1 74 ? -5.872 -4.522 16.799 1.00 97.19 74 GLU A CA 1
ATOM 603 C C . GLU A 1 74 ? -4.580 -4.209 16.043 1.00 97.19 74 GLU A C 1
ATOM 605 O O . GLU A 1 74 ? -3.651 -5.015 16.004 1.00 97.19 74 GLU A O 1
ATOM 610 N N . TYR A 1 75 ? -4.530 -3.026 15.433 1.00 96.44 75 TYR A N 1
ATOM 611 C CA . TYR A 1 75 ? -3.365 -2.471 14.755 1.00 96.44 75 TYR A CA 1
ATOM 612 C C . TYR A 1 75 ? -3.031 -1.094 15.320 1.00 96.44 75 TYR A C 1
ATOM 614 O O . TYR A 1 75 ? -3.912 -0.244 15.436 1.00 96.44 75 TYR A O 1
ATOM 622 N N . HIS A 1 76 ? -1.755 -0.858 15.614 1.00 96.06 76 HIS A N 1
ATOM 623 C CA . HIS A 1 76 ? -1.259 0.424 16.103 1.00 96.06 76 HIS A CA 1
ATOM 624 C C . HIS A 1 76 ? -0.582 1.177 14.963 1.00 96.06 76 HIS A C 1
ATOM 626 O O . HIS A 1 76 ? 0.440 0.727 14.445 1.00 96.06 76 HIS A O 1
ATOM 632 N N . SER A 1 77 ? -1.148 2.324 14.591 1.00 94.38 77 SER A N 1
ATOM 633 C CA . SER A 1 77 ? -0.572 3.173 13.552 1.00 94.38 77 SER A CA 1
ATOM 634 C C . SER A 1 77 ? 0.718 3.837 14.017 1.00 94.38 77 SER A C 1
ATOM 636 O O . SER A 1 77 ? 0.792 4.383 15.119 1.00 94.38 77 SER A O 1
ATOM 638 N N . LYS A 1 78 ? 1.722 3.843 13.144 1.00 92.44 78 LYS A N 1
ATOM 639 C CA . LY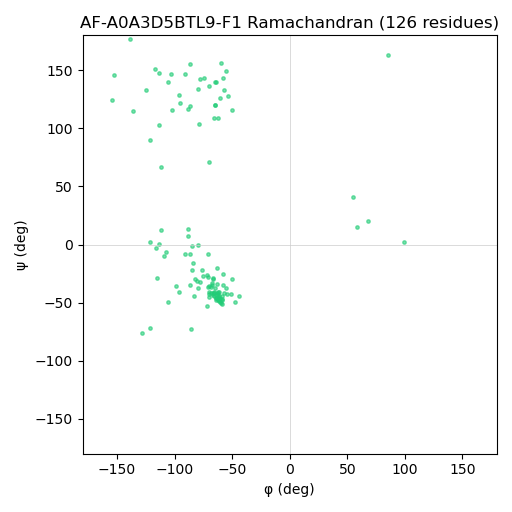S A 1 78 ? 2.979 4.574 13.303 1.00 92.44 78 LYS A CA 1
ATOM 640 C C . LYS A 1 78 ? 2.827 6.046 12.919 1.00 92.44 78 LYS A C 1
ATOM 642 O O . LYS A 1 78 ? 3.506 6.883 13.505 1.00 92.44 78 LYS A O 1
ATOM 647 N N . ALA A 1 79 ? 1.954 6.374 11.964 1.00 90.00 79 ALA A N 1
ATOM 648 C CA . ALA A 1 79 ? 1.723 7.754 11.539 1.00 90.00 79 ALA A CA 1
ATOM 649 C C . ALA A 1 79 ? 0.957 8.570 12.587 1.00 90.00 79 ALA A C 1
ATOM 651 O O . ALA A 1 79 ? 1.411 9.635 13.002 1.00 90.00 79 ALA A O 1
ATOM 652 N N . ASN A 1 80 ? -0.197 8.072 13.039 1.00 88.25 80 ASN A N 1
ATOM 653 C CA . ASN A 1 80 ? -1.121 8.853 13.866 1.00 88.25 80 ASN A CA 1
ATOM 654 C C . ASN A 1 80 ? -1.279 8.327 15.301 1.00 88.25 80 ASN A C 1
ATOM 656 O O . ASN A 1 80 ? -2.014 8.929 16.082 1.00 88.25 80 ASN A O 1
ATOM 660 N N . HIS A 1 81 ? -0.575 7.249 15.669 1.00 91.12 81 HIS A N 1
ATOM 661 C CA . HIS A 1 81 ? -0.601 6.634 17.005 1.00 91.12 81 HIS A CA 1
ATOM 662 C C . HIS A 1 81 ? -1.994 6.167 17.465 1.00 91.12 81 HIS A C 1
ATOM 664 O O . HIS A 1 81 ? -2.204 5.891 18.648 1.00 91.12 81 HIS A O 1
ATOM 670 N N . GLN A 1 82 ? -2.959 6.065 16.547 1.00 91.75 82 GLN A N 1
ATOM 671 C CA . GLN A 1 82 ? -4.292 5.551 16.838 1.00 91.75 82 GLN A CA 1
ATOM 672 C C . GLN A 1 82 ? -4.325 4.027 16.717 1.00 91.75 82 GLN A C 1
ATOM 674 O O . GLN A 1 82 ? -3.533 3.412 15.996 1.00 91.75 82 GLN A O 1
ATOM 679 N N . VAL A 1 83 ? -5.282 3.421 17.420 1.00 94.31 83 VAL A N 1
ATOM 680 C CA . VAL A 1 83 ? -5.563 1.988 17.325 1.00 94.31 83 VAL A CA 1
ATOM 681 C C . VAL A 1 83 ? -6.709 1.765 16.352 1.00 94.31 83 VAL A C 1
ATOM 683 O O . VAL A 1 83 ? -7.781 2.364 16.470 1.00 94.31 83 VAL A O 1
ATOM 686 N N . PHE A 1 84 ? -6.486 0.869 15.401 1.00 94.81 84 PHE A N 1
ATOM 687 C CA . PHE A 1 84 ? -7.444 0.483 14.382 1.00 94.81 84 PHE A CA 1
ATOM 688 C C . PHE A 1 84 ? -7.817 -0.985 14.511 1.00 94.81 84 PHE A C 1
ATOM 690 O O . PHE A 1 84 ? -7.023 -1.821 14.932 1.00 94.81 84 PHE A O 1
ATOM 697 N N . GLN A 1 85 ? -9.033 -1.312 14.089 1.00 95.19 85 GLN A N 1
ATOM 698 C CA . GLN A 1 85 ? -9.436 -2.702 13.924 1.00 95.19 85 GLN A CA 1
ATOM 699 C C . GLN A 1 85 ? -8.871 -3.224 12.600 1.00 95.19 85 GLN A C 1
ATOM 701 O O . GLN A 1 85 ? -9.018 -2.562 11.569 1.00 95.19 85 GLN A O 1
ATOM 706 N N . LYS A 1 86 ? -8.279 -4.419 12.594 1.00 95.31 86 LYS A N 1
ATOM 707 C CA . LYS A 1 86 ? -7.801 -5.116 11.390 1.00 95.31 86 LYS A CA 1
ATOM 708 C C . LYS A 1 86 ? -8.982 -5.602 10.544 1.00 95.31 86 LYS A C 1
ATOM 710 O O . LYS A 1 86 ? -9.345 -6.773 10.523 1.00 95.31 86 LYS A O 1
ATOM 715 N N . SER A 1 87 ? -9.672 -4.658 9.911 1.00 91.94 87 SER A N 1
ATOM 716 C CA . SER A 1 87 ? -10.924 -4.882 9.193 1.00 91.94 87 SER A CA 1
ATOM 717 C C . SER A 1 87 ? -11.123 -3.831 8.109 1.00 91.94 87 SER A C 1
ATOM 719 O O . SER A 1 87 ? -11.186 -2.636 8.395 1.00 91.94 87 SER A O 1
ATOM 721 N N . LEU A 1 88 ? -11.315 -4.281 6.867 1.00 91.44 88 LEU A N 1
ATOM 722 C CA . LEU A 1 88 ? -11.576 -3.393 5.732 1.00 91.44 88 LEU A CA 1
ATOM 723 C C . LEU A 1 88 ? -12.835 -2.544 5.968 1.00 91.44 88 LEU A C 1
ATOM 725 O O . LEU A 1 88 ? -12.783 -1.318 5.902 1.00 91.44 88 LEU A O 1
ATOM 729 N N . THR A 1 89 ? -13.949 -3.185 6.324 1.00 88.75 89 THR A N 1
ATOM 730 C CA . THR A 1 89 ? -15.254 -2.537 6.528 1.00 88.75 89 THR A CA 1
ATOM 731 C C . THR A 1 89 ? -15.267 -1.618 7.753 1.00 88.75 89 THR A C 1
ATOM 733 O O . THR A 1 89 ? -15.820 -0.523 7.694 1.00 88.75 89 THR A O 1
ATOM 736 N N . LYS A 1 90 ? -14.661 -2.032 8.877 1.00 89.06 90 LYS A N 1
ATOM 737 C CA . LYS A 1 90 ? -14.712 -1.253 10.131 1.00 89.06 90 LYS A CA 1
ATOM 738 C C . LYS A 1 90 ? -13.656 -0.147 10.220 1.00 89.06 90 LYS A C 1
ATOM 740 O O . LYS A 1 90 ? -13.804 0.730 11.074 1.00 89.06 90 LYS A O 1
ATOM 745 N N . THR A 1 91 ? -12.631 -0.183 9.369 1.00 91.50 91 THR A N 1
ATOM 746 C CA . THR A 1 91 ? -11.514 0.773 9.385 1.00 91.50 91 THR A CA 1
ATOM 747 C C . THR A 1 91 ? -11.399 1.510 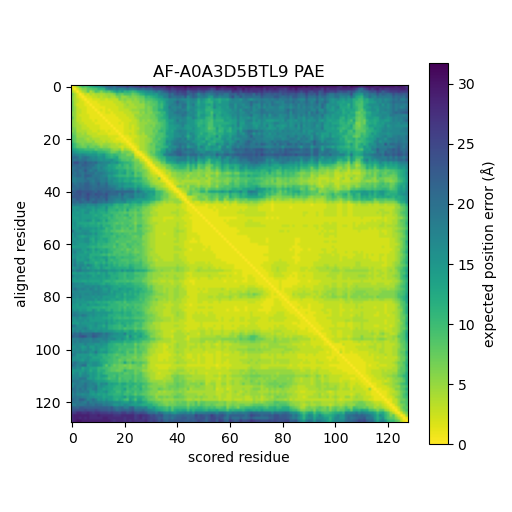8.059 1.00 91.50 91 THR A C 1
ATOM 749 O O . THR A 1 91 ? -11.764 2.680 7.985 1.00 91.50 91 THR A O 1
ATOM 752 N N . CYS A 1 92 ? -10.950 0.846 6.992 1.00 90.06 92 CYS A N 1
ATOM 753 C CA . CYS A 1 92 ? -10.624 1.507 5.725 1.00 90.06 92 CYS A CA 1
ATOM 754 C C . CYS A 1 92 ? -11.851 2.1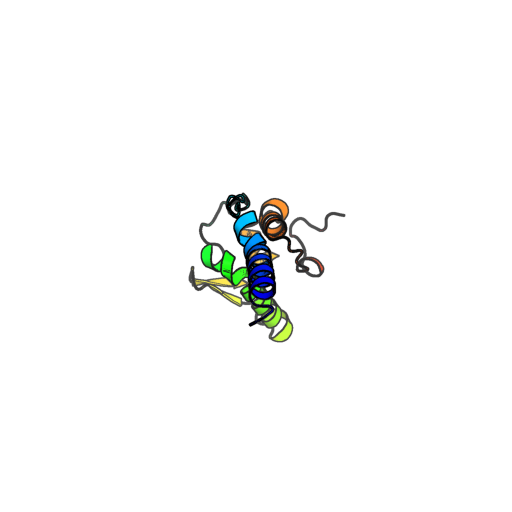81 5.088 1.00 90.06 92 CYS A C 1
ATOM 756 O O . CYS A 1 92 ? -11.779 3.330 4.646 1.00 90.06 92 CYS A O 1
ATOM 758 N N . MET A 1 93 ? -12.999 1.501 5.110 1.00 88.00 93 MET A N 1
ATOM 759 C CA . MET A 1 93 ? -14.243 2.000 4.513 1.00 88.00 93 MET A CA 1
ATOM 760 C C . MET A 1 93 ? -14.881 3.167 5.286 1.00 88.00 93 MET A C 1
ATOM 762 O O . MET A 1 93 ? -15.810 3.781 4.775 1.00 88.00 93 MET A O 1
ATOM 766 N N . LYS A 1 94 ? -14.381 3.529 6.480 1.00 87.06 94 LYS A N 1
ATOM 767 C CA . LYS A 1 94 ? -14.810 4.755 7.183 1.00 87.06 94 LYS A CA 1
ATOM 768 C C . LYS A 1 94 ? -14.230 6.029 6.568 1.00 87.06 94 LYS A C 1
ATOM 770 O O . LYS A 1 94 ? -14.813 7.096 6.710 1.00 87.06 94 LYS A O 1
ATOM 775 N N . CYS A 1 95 ? -13.070 5.924 5.921 1.00 86.06 95 CYS A N 1
ATOM 776 C CA . CYS A 1 95 ? -12.440 7.027 5.195 1.00 86.06 95 CYS A CA 1
ATOM 777 C C . CYS A 1 95 ? -12.730 6.936 3.689 1.00 86.06 95 CYS A C 1
ATOM 779 O O . CYS A 1 95 ? -12.899 7.958 3.027 1.00 86.06 95 CYS A O 1
ATOM 781 N N . HIS A 1 96 ? -12.794 5.713 3.155 1.00 85.38 96 HIS A N 1
ATOM 782 C CA . HIS A 1 96 ? -13.021 5.416 1.741 1.00 85.38 96 HIS A CA 1
ATOM 783 C C . HIS A 1 96 ? -14.384 4.755 1.550 1.00 85.38 96 HIS A C 1
ATOM 785 O O . HIS A 1 96 ? -14.479 3.585 1.197 1.00 85.38 96 HIS A O 1
ATOM 791 N N . GLU A 1 97 ? -15.447 5.512 1.811 1.00 82.69 97 GLU A N 1
ATOM 792 C CA . GLU A 1 97 ? -16.832 5.014 1.816 1.00 82.69 97 GLU A CA 1
ATOM 793 C C . GLU A 1 97 ? -17.257 4.383 0.487 1.00 82.69 97 GLU A C 1
ATOM 795 O O . GLU A 1 97 ? -18.157 3.540 0.440 1.00 82.69 97 GLU A O 1
ATOM 800 N N . ASN A 1 98 ? -16.617 4.792 -0.609 1.00 86.25 98 ASN A N 1
ATOM 801 C CA . ASN A 1 98 ? -16.916 4.278 -1.925 1.00 86.25 98 ASN A CA 1
ATOM 802 C C . ASN A 1 98 ? -15.769 3.458 -2.523 1.00 86.25 98 ASN A C 1
ATOM 804 O O . ASN A 1 98 ? -14.804 4.000 -3.064 1.00 86.25 98 ASN A O 1
ATOM 808 N N . LYS A 1 99 ? -15.932 2.132 -2.486 1.00 87.94 99 LYS A N 1
ATOM 809 C CA . LYS A 1 99 ? -15.006 1.166 -3.085 1.00 87.94 99 LYS A CA 1
ATOM 810 C C . LYS A 1 99 ? -14.764 1.445 -4.572 1.00 87.94 99 LYS A C 1
ATOM 812 O O . LYS A 1 99 ? -13.610 1.420 -5.002 1.00 87.94 99 LYS A O 1
ATOM 817 N N . ASP A 1 100 ? -15.818 1.762 -5.329 1.00 88.38 100 ASP A N 1
ATOM 818 C CA . ASP A 1 100 ? -15.714 1.962 -6.780 1.00 88.38 100 ASP A CA 1
ATOM 819 C C . ASP A 1 100 ? -14.962 3.250 -7.164 1.00 88.38 100 ASP A C 1
ATOM 821 O O . ASP A 1 100 ? -14.289 3.293 -8.193 1.00 88.38 100 ASP A O 1
ATOM 825 N N . GLN A 1 101 ? -14.988 4.278 -6.307 1.00 87.81 101 GLN A N 1
ATOM 826 C CA . GLN A 1 101 ? -14.261 5.534 -6.528 1.00 87.81 101 GLN A CA 1
ATOM 827 C C . GLN A 1 101 ? -12.850 5.551 -5.937 1.00 87.81 101 GLN A C 1
ATOM 829 O O . GLN A 1 101 ? -12.104 6.499 -6.201 1.00 87.81 101 GLN A O 1
ATOM 834 N N . PHE A 1 102 ? -12.473 4.539 -5.153 1.00 88.69 102 PHE A N 1
ATOM 835 C CA . PHE A 1 102 ? -11.181 4.494 -4.474 1.00 88.69 102 PHE A CA 1
ATOM 836 C C . PHE A 1 102 ? -10.427 3.189 -4.737 1.00 88.69 102 PHE A C 1
ATOM 838 O O . PHE A 1 102 ? -9.498 3.177 -5.548 1.00 88.69 102 PHE A O 1
ATOM 845 N N . CYS A 1 103 ? -10.830 2.091 -4.088 1.00 89.44 103 CYS A N 1
ATOM 846 C CA . CYS A 1 103 ? -10.125 0.811 -4.172 1.00 89.44 103 CYS A CA 1
ATOM 847 C C . CYS A 1 103 ? -10.039 0.314 -5.620 1.00 89.44 103 CYS A C 1
ATOM 849 O O . CYS A 1 103 ? -8.960 -0.048 -6.085 1.00 89.44 103 CYS A O 1
ATOM 851 N N . ASP A 1 104 ? -11.159 0.343 -6.345 1.00 90.38 104 ASP A N 1
ATOM 852 C CA . ASP A 1 104 ? -11.230 -0.227 -7.692 1.00 90.38 104 ASP A CA 1
ATOM 853 C C . ASP A 1 104 ? -10.434 0.598 -8.702 1.00 90.38 104 ASP A C 1
ATOM 855 O O . ASP A 1 104 ? -9.772 0.027 -9.563 1.00 90.38 104 ASP A O 1
ATOM 859 N N . LYS A 1 105 ? -10.411 1.931 -8.564 1.00 90.81 105 LYS A N 1
ATOM 860 C CA . LYS A 1 105 ? -9.587 2.792 -9.425 1.00 90.81 105 LYS A CA 1
ATOM 861 C C . LYS A 1 105 ? -8.103 2.493 -9.254 1.00 90.81 105 LYS A C 1
ATOM 863 O O . LYS A 1 105 ? -7.407 2.316 -10.248 1.00 90.81 105 LYS A O 1
ATOM 868 N N . CYS A 1 106 ? -7.625 2.393 -8.013 1.00 89.38 106 CYS A N 1
ATOM 869 C CA . CYS A 1 106 ? -6.226 2.058 -7.747 1.00 89.38 106 CYS A CA 1
ATOM 870 C C . CYS A 1 106 ? -5.852 0.680 -8.306 1.00 89.38 106 CYS A C 1
ATOM 872 O O . CYS A 1 106 ? -4.839 0.556 -8.993 1.00 89.38 106 CYS A O 1
ATOM 874 N N . HIS A 1 107 ? -6.676 -0.340 -8.058 1.00 91.94 107 HIS A N 1
ATOM 875 C CA . HIS A 1 107 ? -6.404 -1.697 -8.528 1.00 91.94 107 HIS A CA 1
ATOM 876 C C . HIS A 1 107 ? -6.498 -1.834 -10.051 1.00 91.94 107 HIS A C 1
ATOM 878 O O . HIS A 1 107 ? -5.659 -2.503 -10.650 1.00 91.94 107 HIS A O 1
ATOM 884 N N . ALA A 1 108 ? -7.436 -1.133 -10.693 1.00 90.56 108 ALA A N 1
ATOM 885 C CA . ALA A 1 108 ? -7.520 -1.072 -12.147 1.00 90.56 108 ALA A CA 1
ATOM 886 C C . ALA A 1 108 ? -6.277 -0.408 -12.755 1.00 90.56 108 ALA A C 1
ATOM 888 O O . ALA A 1 108 ? -5.717 -0.925 -13.719 1.00 90.56 108 ALA A O 1
ATOM 889 N N . THR A 1 109 ? -5.794 0.699 -12.177 1.00 89.50 109 THR A N 1
ATOM 890 C CA . THR A 1 109 ? -4.603 1.390 -12.695 1.00 89.50 109 THR A CA 1
ATOM 891 C C . THR A 1 109 ? -3.338 0.545 -12.584 1.00 89.50 109 THR A C 1
ATOM 893 O O . THR A 1 109 ? -2.521 0.555 -13.501 1.00 89.50 109 THR A O 1
ATOM 896 N N . VAL A 1 110 ? -3.183 -0.221 -11.503 1.00 88.62 110 VAL A N 1
ATOM 897 C CA . VAL A 1 110 ? -2.048 -1.150 -11.344 1.00 88.62 110 VAL A CA 1
ATOM 898 C C . VAL A 1 110 ? -2.324 -2.540 -11.930 1.00 88.62 110 VAL A C 1
ATOM 900 O O . VAL A 1 110 ? -1.496 -3.434 -11.794 1.00 88.62 110 VAL A O 1
ATO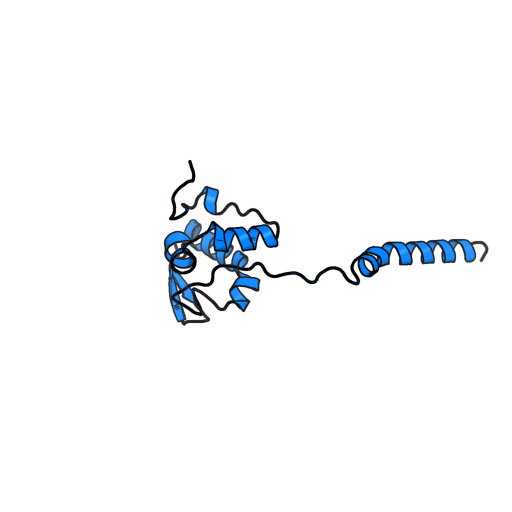M 903 N N . SER A 1 111 ? -3.456 -2.711 -12.626 1.00 90.38 111 SER A N 1
ATOM 904 C CA . SER A 1 111 ? -3.859 -3.940 -13.325 1.00 90.38 111 SER A CA 1
ATOM 905 C C . SER A 1 111 ? -3.871 -5.193 -12.440 1.00 90.38 111 SER A C 1
ATOM 907 O O . SER A 1 111 ? -3.473 -6.275 -12.869 1.00 90.38 111 SER A O 1
ATOM 909 N N . VAL A 1 112 ? -4.348 -5.059 -11.200 1.00 89.62 112 VAL A N 1
ATOM 910 C CA . VAL A 1 112 ? -4.525 -6.178 -10.263 1.00 89.62 112 VAL A CA 1
ATOM 911 C C . VAL A 1 112 ? -6.003 -6.406 -9.967 1.00 89.62 112 VAL A C 1
ATOM 913 O O . VAL A 1 112 ? -6.790 -5.464 -9.914 1.00 89.62 112 VAL A O 1
ATOM 916 N N . ASN A 1 113 ? -6.377 -7.664 -9.733 1.00 88.88 113 ASN A N 1
ATOM 917 C CA . ASN A 1 113 ? -7.721 -8.043 -9.303 1.00 88.88 113 ASN A CA 1
ATOM 918 C C . ASN A 1 113 ? -7.645 -8.778 -7.952 1.00 88.88 113 ASN A C 1
ATOM 920 O O . ASN A 1 113 ? -7.441 -9.993 -7.935 1.00 88.88 113 ASN A O 1
ATOM 924 N N . PRO A 1 114 ? -7.721 -8.064 -6.816 1.00 87.62 114 PRO A N 1
ATOM 925 C CA . PRO A 1 114 ? -7.614 -8.686 -5.504 1.00 87.62 114 PRO A CA 1
ATOM 926 C C . PRO A 1 114 ? -8.884 -9.452 -5.129 1.00 87.62 114 PRO A C 1
ATOM 928 O O . PRO A 1 114 ? -9.998 -8.978 -5.333 1.00 87.62 114 PRO A O 1
ATOM 931 N N . TYR A 1 115 ? -8.699 -10.584 -4.457 1.00 86.38 115 TYR A N 1
ATOM 932 C CA . TYR A 1 115 ? -9.760 -11.489 -3.998 1.00 86.38 115 TYR A CA 1
ATOM 933 C C . TYR A 1 115 ? -10.306 -11.138 -2.603 1.00 86.38 115 TYR A C 1
ATOM 935 O O . TYR A 1 115 ? -10.987 -11.936 -1.967 1.00 86.38 115 TYR A O 1
ATOM 943 N N . CYS A 1 116 ? -9.998 -9.949 -2.073 1.00 83.81 116 CYS A N 1
ATOM 944 C CA . CYS A 1 116 ? -10.394 -9.566 -0.713 1.00 83.81 116 CYS A CA 1
ATOM 945 C C . CYS A 1 116 ? -11.915 -9.695 -0.506 1.00 83.81 116 CYS A C 1
ATOM 947 O O . CYS A 1 116 ? -12.376 -10.118 0.550 1.00 83.81 116 CYS A O 1
ATOM 949 N N . TRP A 1 117 ? -12.697 -9.359 -1.531 1.00 86.94 117 TRP A N 1
ATOM 950 C CA . TRP A 1 117 ? -14.161 -9.341 -1.481 1.00 86.94 117 TRP A CA 1
ATOM 951 C C . TRP A 1 117 ? -14.815 -10.698 -1.757 1.00 86.94 117 TRP A C 1
ATOM 953 O O . TRP A 1 117 ? -16.030 -10.806 -1.646 1.00 86.94 117 TRP A O 1
ATOM 963 N N . ASP A 1 118 ? -14.030 -11.737 -2.043 1.00 87.75 118 ASP A N 1
ATOM 964 C CA . ASP A 1 118 ? -14.550 -13.106 -2.137 1.00 87.75 118 ASP A CA 1
ATOM 965 C C . ASP A 1 118 ? -15.027 -13.590 -0.757 1.00 87.75 118 ASP A C 1
ATOM 967 O O . ASP A 1 118 ? -15.967 -14.375 -0.650 1.00 87.75 118 ASP A O 1
ATOM 971 N N . CYS A 1 119 ? -14.405 -13.066 0.308 1.00 84.69 119 CYS A N 1
ATOM 972 C CA . CYS A 1 119 ? -14.765 -13.340 1.699 1.00 84.69 119 CYS A CA 1
ATOM 973 C C . CYS A 1 119 ? -15.286 -12.100 2.450 1.00 84.69 119 CYS A C 1
ATOM 975 O O . CYS A 1 119 ? -16.055 -12.240 3.402 1.00 84.69 119 CYS A O 1
ATOM 977 N N . HIS A 1 120 ? -14.861 -10.885 2.081 1.00 85.38 120 HIS A N 1
ATOM 978 C CA . HIS A 1 120 ? -15.292 -9.652 2.750 1.00 85.38 120 HIS A CA 1
ATOM 979 C C . HIS A 1 120 ? -16.539 -9.033 2.108 1.00 85.38 120 HIS A C 1
ATOM 981 O O . HIS A 1 120 ? -16.720 -9.064 0.897 1.00 85.38 120 HIS A O 1
ATOM 987 N N . VAL A 1 121 ? -17.381 -8.402 2.932 1.00 84.31 121 VAL A N 1
ATOM 988 C CA . VAL A 1 121 ? -18.625 -7.757 2.487 1.00 84.31 121 VAL A CA 1
ATOM 989 C C . VAL A 1 121 ? -18.392 -6.270 2.231 1.00 84.31 121 VAL A C 1
ATOM 991 O O . VAL A 1 121 ? -17.999 -5.535 3.146 1.00 84.31 121 VAL A O 1
ATOM 994 N N . ASP A 1 122 ? -18.668 -5.827 1.000 1.00 81.44 122 ASP A N 1
ATOM 995 C CA . ASP A 1 122 ? -18.729 -4.404 0.645 1.00 81.44 122 ASP A CA 1
ATOM 996 C C . ASP A 1 122 ? -19.833 -3.727 1.482 1.00 81.44 122 ASP A C 1
ATOM 998 O O . ASP A 1 122 ? -20.972 -4.203 1.463 1.00 81.44 122 ASP A O 1
ATOM 1002 N N . PRO A 1 123 ? -19.541 -2.633 2.216 1.00 73.38 123 PRO A N 1
ATOM 1003 C CA . PRO A 1 123 ? -20.547 -1.878 2.962 1.00 73.38 123 PRO A CA 1
ATOM 1004 C C . PRO A 1 123 ? -21.792 -1.493 2.152 1.00 73.38 123 PRO A C 1
ATOM 1006 O O . PRO A 1 123 ? -22.871 -1.373 2.728 1.00 73.38 123 PRO A O 1
ATOM 1009 N N . LYS A 1 124 ? -21.668 -1.296 0.832 1.00 70.19 124 LYS A N 1
ATOM 1010 C CA . LYS A 1 124 ? -22.801 -0.982 -0.054 1.00 70.19 124 LYS A CA 1
ATOM 1011 C C . LYS A 1 124 ? -23.637 -2.209 -0.447 1.00 70.19 124 LYS A C 1
ATOM 1013 O O . LYS A 1 124 ? -24.643 -2.059 -1.137 1.00 70.19 124 LYS A O 1
ATOM 1018 N N . GLY A 1 125 ? -23.263 -3.396 0.025 1.00 60.59 125 GLY A N 1
ATOM 1019 C CA . GLY A 1 125 ? -23.907 -4.667 -0.275 1.00 60.59 125 GLY A CA 1
ATOM 1020 C C . GLY A 1 125 ? -23.400 -5.301 -1.571 1.00 60.59 125 GLY A C 1
ATOM 1021 O O . GLY A 1 125 ? -22.780 -4.657 -2.416 1.00 60.59 125 GLY A O 1
ATOM 1022 N N . VAL A 1 126 ? -23.671 -6.598 -1.728 1.00 53.72 126 VAL A N 1
ATOM 1023 C CA . VAL A 1 126 ? -23.371 -7.341 -2.958 1.00 53.72 126 VAL A CA 1
ATOM 1024 C C . VAL A 1 126 ? -24.240 -6.765 -4.080 1.00 53.72 126 VAL A C 1
ATOM 1026 O O . VAL A 1 126 ? -25.468 -6.788 -3.970 1.00 53.72 126 VAL A O 1
ATOM 1029 N N . LYS A 1 127 ? -23.632 -6.235 -5.153 1.00 52.78 127 LYS A N 1
ATOM 1030 C CA . LYS A 1 127 ? -24.378 -5.915 -6.380 1.00 52.78 127 LYS A CA 1
ATOM 1031 C C . LYS A 1 127 ? -24.948 -7.235 -6.909 1.00 52.78 127 LYS A C 1
ATOM 1033 O O . LYS A 1 127 ? -24.179 -8.109 -7.299 1.00 52.78 127 LYS A O 1
ATOM 1038 N N . LYS A 1 128 ? -26.266 -7.391 -6.791 1.00 39.66 128 LYS A N 1
ATOM 1039 C CA . LYS A 1 128 ? -27.016 -8.576 -7.217 1.00 39.66 128 LYS A CA 1
ATOM 1040 C C . LYS A 1 128 ? -27.031 -8.700 -8.736 1.00 39.66 128 LYS A C 1
ATOM 1042 O O . LYS A 1 128 ? -27.118 -7.639 -9.394 1.00 39.66 128 LYS A O 1
#

Foldseek 3Di:
DVCPVVVVVVVVVVVCVVCVVVVVCVPPDDQDDFDADFFPPDCAFQEHPVCCVPCVVVVLVVLVCCCPPVVDQWDQGPHPRDIDGSACVRGVCVRVVDCVRHVVRRCVSVVHDDCPCVPDARPVGDPD

Nearest PDB structures (foldseek):
  7k0y-assembly1_C  TM=1.630E-01  e=6.969E+00  Homo sapiens

pLDDT: mean 86.93, std 10.02, range [39.66, 97.56]

Sequence (128 aa):
MYDKNKILTGLAVFVVFMTYPFWNNIGSAAYVRPEIEKPKNSKECVESVEFMRAEHMAMLNEWRDEVVRDGVHEYHSKANHQVFQKSLTKTCMKCHENKDQFCDKCHATVSVNPYCWDCHVDPKGVKK

Mean predicted aligned error: 8.66 Å

Solvent-accessible surface area (backbone atoms only — not comparable to full-atom values): 7997 Å² total; per-residue (Å²): 122,96,53,55,66,60,52,52,52,51,50,54,51,49,52,51,62,73,45,38,67,62,64,70,50,65,83,55,81,72,88,76,77,75,90,54,69,72,43,92,86,52,98,60,81,66,46,45,73,69,52,54,70,76,42,43,68,62,54,50,52,49,40,49,48,35,40,76,74,69,67,49,49,74,40,76,27,85,69,74,70,46,79,40,55,69,38,62,65,83,36,56,36,74,51,46,75,47,51,76,50,33,59,48,44,53,30,58,74,72,72,50,86,80,68,66,63,81,81,44,73,58,89,90,52,81,87,127

Secondary structure (DSSP, 8-state):
-TTHHHHHHHHHHHHHHHHHHHHHTTTPPP-PPP-PPPPSS-S-SSS-HHH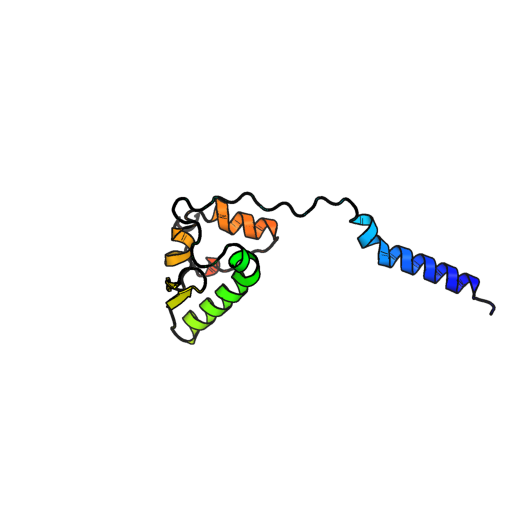HHHTHHHHHHHHHHIIIII---EEE-TTT--EEES-IIIIIHHH---TTTTHHHHHHHTT----HHHHSPPTT----

Radius of gyration: 23.11 Å; Cα contacts (8 Å, |Δi|>4): 91; chains: 1; bounding box: 67×32×58 Å